Protein AF-A0A5C4TDI2-F1 (afdb_monomer)

Nearest PDB structures (foldseek):
  2qff-assembly1_A  TM=6.028E-01  e=4.213E+00  Staphylococcus aureus subsp. aureus MRSA252
  3lof-assembly1_B  TM=5.017E-01  e=3.215E+00  Homo sapiens
  7n1r-assembly2_B  TM=6.378E-01  e=6.151E+00  Homo sapiens
  5woa-assembly1_A  TM=3.291E-01  e=9.480E+00  Rattus norvegicus

Radius of gyration: 14.78 Å; Cα contacts (8 Å, |Δi|>4): 59; chains: 1; bounding box: 47×23×48 Å

Foldseek 3Di:
DDDPPDPDDVLVLLVQCLDPPHQHDLVSLVSLLVVLVVCVVVVPVLQVPDDPVLNVQLVVLSVVLVVLSVPPDPPDPVSSVSSSVSSCSNCPSPHDDPPDDDD

Secondary structure (DSSP, 8-state):
-PPP-----HHHHHHHHH-TTS---HHHHHHHHHHHHHHHHTT-HHHHTS-HHHHHHHHHHHHHHHHHHHS-----HHHHHHHHHHHHHHTTTTS--TT----

Solvent-accessible surface area (backbone atoms only — not comparable to full-atom values): 6260 Å² total; per-residue (Å²): 134,82,80,82,82,70,80,67,58,67,46,63,50,49,55,48,58,68,32,89,89,39,86,81,46,71,67,55,54,52,49,49,52,52,50,50,52,50,39,60,74,67,60,38,61,55,61,70,73,45,57,68,75,55,52,53,49,18,50,52,23,44,54,49,41,58,50,55,71,69,52,89,69,91,84,51,76,65,54,58,56,50,40,46,52,23,50,53,48,35,40,65,65,65,60,73,64,94,80,67,76,91,124

Structure (mmCIF, N/CA/C/O backbone):
data_AF-A0A5C4TDI2-F1
#
_entry.id   AF-A0A5C4TDI2-F1
#
loop_
_atom_site.group_PDB
_atom_site.id
_atom_site.type_symbol
_atom_site.label_atom_id
_atom_site.label_alt_id
_atom_site.label_comp_id
_atom_site.label_asym_id
_atom_site.label_entity_id
_atom_site.label_seq_id
_atom_site.pdbx_PDB_ins_code
_atom_site.Cartn_x
_atom_site.Cartn_y
_atom_site.Cartn_z
_atom_site.occupancy
_atom_site.B_iso_or_equiv
_atom_site.auth_seq_id
_atom_site.auth_comp_id
_atom_site.auth_asym_id
_atom_site.auth_atom_id
_atom_site.pdbx_PDB_model_num
ATOM 1 N N . MET A 1 1 ? -10.706 11.379 -34.886 1.00 39.94 1 MET A N 1
ATOM 2 C CA . MET A 1 1 ? -11.292 11.490 -33.534 1.00 39.94 1 MET A CA 1
ATOM 3 C C . MET A 1 1 ? -10.547 10.522 -32.628 1.00 39.94 1 MET A C 1
ATOM 5 O O . MET A 1 1 ? -10.624 9.327 -32.871 1.00 39.94 1 MET A O 1
ATOM 9 N N . GLN A 1 2 ? -9.740 11.012 -31.684 1.00 38.94 2 GLN A N 1
ATOM 10 C CA . GLN A 1 2 ? -9.107 10.151 -30.674 1.00 38.94 2 GLN A CA 1
ATOM 11 C C . GLN A 1 2 ? -10.150 9.819 -29.593 1.00 38.94 2 GLN A C 1
ATOM 13 O O . GLN A 1 2 ? -10.910 10.718 -29.223 1.00 38.94 2 GLN A O 1
ATOM 18 N N . PRO A 1 3 ? -10.242 8.571 -29.103 1.00 43.84 3 PRO A N 1
ATOM 19 C CA . PRO A 1 3 ? -11.207 8.230 -28.071 1.00 43.84 3 PRO A CA 1
ATOM 20 C C . PRO A 1 3 ? -10.745 8.824 -26.738 1.00 43.84 3 PRO A C 1
ATOM 22 O O . PRO A 1 3 ? -9.592 8.665 -26.337 1.00 43.84 3 PRO A O 1
ATOM 25 N N . ALA A 1 4 ? -11.650 9.523 -26.056 1.00 41.56 4 ALA A N 1
ATOM 26 C CA . ALA A 1 4 ? -11.420 10.032 -24.715 1.00 41.56 4 ALA A CA 1
ATOM 27 C C . ALA A 1 4 ? -11.090 8.861 -23.774 1.00 41.56 4 ALA A C 1
ATOM 29 O O . ALA A 1 4 ? -11.901 7.953 -23.582 1.00 41.56 4 ALA A O 1
ATOM 30 N N . VAL A 1 5 ? -9.889 8.874 -23.195 1.00 45.69 5 VAL A N 1
ATOM 31 C CA . VAL A 1 5 ? -9.490 7.942 -22.137 1.00 45.69 5 VAL A CA 1
ATOM 32 C C . VAL A 1 5 ? -10.255 8.348 -20.884 1.00 45.69 5 VAL A C 1
ATOM 34 O O . VAL A 1 5 ? -9.812 9.196 -20.114 1.00 45.69 5 VAL A O 1
ATOM 37 N N . PHE A 1 6 ? -11.451 7.790 -20.702 1.00 46.06 6 PHE A N 1
ATOM 38 C CA . PHE A 1 6 ? -12.178 7.942 -19.449 1.00 46.06 6 PHE A CA 1
ATOM 39 C C . PHE A 1 6 ? -11.297 7.397 -18.318 1.00 46.06 6 PHE A C 1
ATOM 41 O O . PHE A 1 6 ? -10.834 6.252 -18.418 1.00 46.06 6 PHE A O 1
ATOM 48 N N . PRO A 1 7 ? -11.028 8.180 -17.256 1.00 50.28 7 PRO A N 1
ATOM 49 C CA . PRO A 1 7 ? -10.269 7.675 -16.128 1.00 50.28 7 PRO A CA 1
ATOM 50 C C . PRO A 1 7 ? -11.043 6.492 -15.550 1.00 50.28 7 PRO A C 1
ATOM 52 O O . PRO A 1 7 ? -12.178 6.632 -15.092 1.00 50.28 7 PRO A O 1
ATOM 55 N N . LYS A 1 8 ? -10.449 5.297 -15.627 1.00 54.16 8 LYS A N 1
ATOM 56 C CA . LYS A 1 8 ? -10.988 4.119 -14.949 1.00 54.16 8 LYS A CA 1
ATOM 57 C C . LYS A 1 8 ? -11.158 4.482 -13.466 1.00 54.16 8 LYS A C 1
ATOM 59 O O . LYS A 1 8 ? -10.282 5.169 -12.930 1.00 54.16 8 LYS A O 1
ATOM 64 N N . PRO A 1 9 ? -12.237 4.026 -12.802 1.00 66.56 9 PRO A N 1
ATOM 65 C CA . PRO A 1 9 ? -12.366 4.166 -11.359 1.00 66.56 9 PRO A CA 1
ATOM 66 C C . PRO A 1 9 ? -11.055 3.728 -10.696 1.00 66.56 9 PRO A C 1
ATOM 68 O O . PRO A 1 9 ? -10.481 2.727 -11.139 1.00 66.56 9 PRO A O 1
ATOM 71 N N . PRO A 1 10 ? -10.548 4.468 -9.699 1.00 72.00 10 PRO A N 1
ATOM 72 C CA . PRO A 1 10 ? -9.229 4.217 -9.123 1.00 72.00 10 PRO A CA 1
ATOM 73 C C . PRO A 1 10 ? -9.073 2.762 -8.655 1.00 72.00 10 PRO A C 1
ATOM 75 O O . PRO A 1 10 ? -8.019 2.172 -8.859 1.00 72.00 10 PRO A O 1
ATOM 78 N N . ASP A 1 11 ? -10.150 2.136 -8.184 1.00 74.75 11 ASP A N 1
ATOM 79 C CA . ASP A 1 11 ? -10.162 0.731 -7.770 1.00 74.75 11 ASP A CA 1
ATOM 80 C C . ASP A 1 11 ? -9.859 -0.238 -8.931 1.00 74.75 11 ASP A C 1
ATOM 82 O O . ASP A 1 11 ? -9.059 -1.156 -8.777 1.00 74.75 11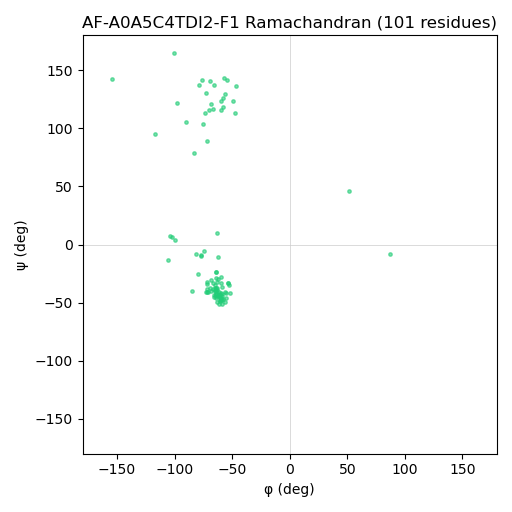 ASP A O 1
ATOM 86 N N . ARG A 1 12 ? -10.371 0.023 -10.146 1.00 81.44 12 ARG A N 1
ATOM 87 C CA . ARG A 1 12 ? -10.043 -0.782 -11.343 1.00 81.44 12 ARG A CA 1
ATOM 88 C C . ARG A 1 12 ? -8.594 -0.616 -11.786 1.00 81.44 12 ARG A C 1
ATOM 90 O O . ARG A 1 12 ? -8.032 -1.518 -12.404 1.00 81.44 12 ARG A O 1
ATOM 97 N N . ARG A 1 13 ? -8.004 0.560 -11.551 1.00 87.81 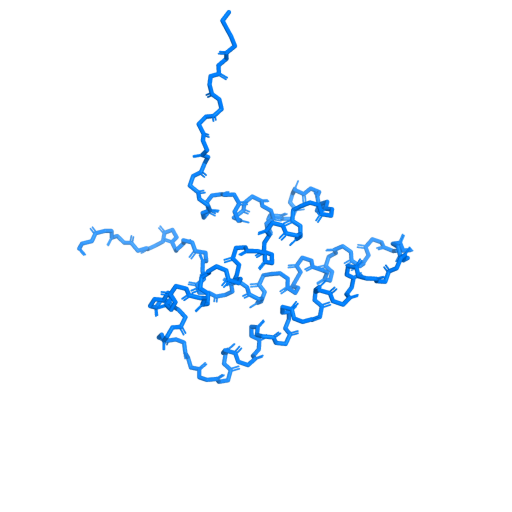13 ARG A N 1
ATOM 98 C CA . ARG A 1 13 ? -6.582 0.787 -11.834 1.00 87.81 13 ARG A CA 1
ATOM 99 C C . ARG A 1 13 ? -5.714 0.064 -10.808 1.00 87.81 13 ARG A C 1
ATOM 101 O O . ARG A 1 13 ? -4.733 -0.556 -11.201 1.00 87.81 13 ARG A O 1
ATOM 108 N N . LEU A 1 14 ? -6.109 0.091 -9.537 1.00 89.81 14 LEU A N 1
ATOM 109 C CA . LEU A 1 14 ? -5.446 -0.653 -8.474 1.00 89.81 14 LEU A CA 1
ATOM 110 C C . LEU A 1 14 ? -5.438 -2.160 -8.773 1.00 89.81 14 LEU A C 1
ATOM 112 O O . LEU A 1 14 ? -4.371 -2.760 -8.808 1.00 89.81 14 LEU A O 1
ATOM 116 N N . GLU A 1 15 ? -6.592 -2.750 -9.088 1.00 89.31 15 GLU A N 1
ATOM 117 C CA . GLU A 1 15 ? -6.705 -4.172 -9.455 1.00 89.31 15 GLU A CA 1
ATOM 118 C C . GLU A 1 15 ? -5.806 -4.556 -10.639 1.00 89.31 15 GLU A C 1
ATOM 120 O O . GLU A 1 15 ? -5.172 -5.610 -10.630 1.00 89.31 15 GLU A O 1
ATOM 125 N N . GLN A 1 16 ? -5.715 -3.690 -11.654 1.00 89.56 16 GLN A N 1
ATOM 126 C CA . GLN A 1 16 ? -4.841 -3.912 -12.808 1.00 89.56 16 GLN A CA 1
ATOM 127 C C . GLN A 1 16 ? -3.367 -3.935 -12.404 1.00 89.56 16 GLN A C 1
ATOM 129 O O . GLN A 1 16 ? -2.654 -4.850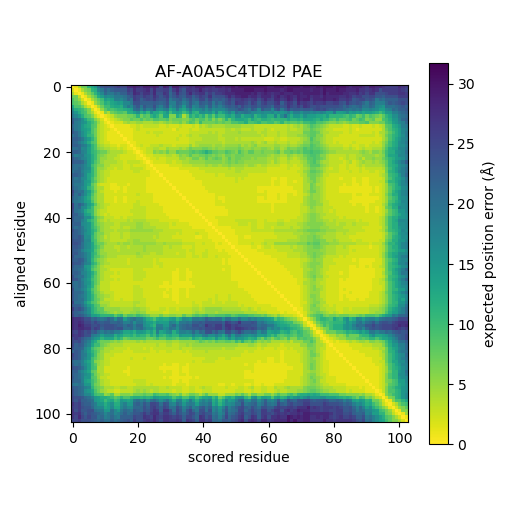 -12.801 1.00 89.56 16 GLN A O 1
ATOM 134 N N . ILE A 1 17 ? -2.928 -2.977 -11.585 1.00 90.06 17 ILE A N 1
ATOM 135 C CA . ILE A 1 17 ? -1.537 -2.881 -11.124 1.00 90.06 17 ILE A CA 1
ATOM 136 C C . ILE A 1 17 ? -1.146 -4.082 -10.253 1.00 90.06 17 ILE A C 1
ATOM 138 O O . ILE A 1 17 ? -0.034 -4.599 -10.368 1.00 90.06 17 ILE A O 1
ATOM 142 N N . LEU A 1 18 ? -2.060 -4.541 -9.395 1.00 89.81 18 LEU A N 1
ATOM 143 C CA . LEU A 1 18 ? -1.826 -5.674 -8.497 1.00 89.81 18 LEU A CA 1
ATOM 144 C C . LEU A 1 18 ? -1.915 -7.036 -9.205 1.00 89.81 18 LEU A C 1
ATOM 146 O O . LEU A 1 18 ? -1.550 -8.053 -8.616 1.00 89.81 18 LEU A O 1
ATOM 150 N N . SER A 1 19 ? -2.369 -7.079 -10.460 1.00 88.62 19 SER A N 1
ATOM 151 C CA . SER A 1 19 ? -2.447 -8.317 -11.232 1.00 88.62 19 SER A CA 1
ATOM 152 C C . SER A 1 19 ? -1.051 -8.894 -11.508 1.00 88.62 19 SER A C 1
ATOM 154 O O . SER A 1 19 ? -0.146 -8.155 -11.911 1.00 88.62 19 SER A O 1
ATOM 156 N N . PRO A 1 20 ? -0.853 -10.220 -11.373 1.00 85.69 20 PRO A N 1
ATOM 157 C CA . PRO A 1 20 ? 0.411 -10.862 -11.735 1.00 85.69 20 PRO A CA 1
ATOM 158 C C . PRO A 1 20 ? 0.708 -10.758 -13.239 1.00 85.69 20 PRO A C 1
ATOM 160 O O . PRO A 1 20 ? 1.867 -10.785 -13.640 1.00 85.69 20 PRO A O 1
ATOM 163 N N . ASN A 1 21 ? -0.327 -10.582 -14.068 1.00 85.25 21 ASN A N 1
ATOM 164 C CA . ASN A 1 21 ? -0.197 -10.469 -15.523 1.00 85.25 21 ASN A CA 1
ATOM 165 C C . ASN A 1 21 ? 0.207 -9.057 -15.986 1.00 85.25 21 ASN A C 1
ATOM 167 O O . ASN A 1 21 ? 0.470 -8.858 -17.171 1.00 85.25 21 ASN A O 1
ATOM 171 N N . HIS A 1 22 ? 0.227 -8.072 -15.082 1.00 84.75 22 HIS A N 1
ATOM 172 C CA . HIS A 1 22 ? 0.611 -6.696 -15.391 1.00 84.75 22 HIS A CA 1
ATOM 173 C C . HIS A 1 22 ? 2.076 -6.452 -14.997 1.00 84.75 22 HIS A C 1
ATOM 175 O O . HIS A 1 22 ? 2.419 -6.638 -13.824 1.00 84.75 22 HIS A O 1
ATOM 181 N N . PRO A 1 23 ? 2.962 -6.041 -15.926 1.00 85.75 23 PRO A N 1
ATOM 182 C CA . PRO A 1 23 ? 4.344 -5.721 -15.589 1.00 85.75 23 PRO A CA 1
ATOM 183 C C . PRO A 1 23 ? 4.384 -4.477 -14.697 1.00 85.75 23 PRO A C 1
ATOM 185 O O . PRO A 1 23 ? 3.988 -3.389 -15.107 1.00 85.75 23 PRO A O 1
ATOM 188 N N . LEU A 1 24 ? 4.873 -4.641 -13.467 1.00 87.62 24 LEU A N 1
ATOM 189 C CA . LEU A 1 24 ? 4.905 -3.562 -12.487 1.00 87.62 24 LEU A CA 1
ATOM 190 C C . LEU A 1 24 ? 6.000 -2.552 -12.852 1.00 87.62 24 LEU A C 1
ATOM 192 O O . LEU A 1 24 ? 7.189 -2.868 -12.787 1.00 87.62 24 LEU A O 1
ATOM 196 N N . CYS A 1 25 ? 5.606 -1.334 -13.225 1.00 88.94 25 CYS A N 1
ATOM 197 C CA . CYS A 1 25 ? 6.546 -0.246 -13.481 1.00 88.94 25 CYS A CA 1
ATOM 198 C C . CYS A 1 25 ? 6.628 0.725 -12.295 1.00 88.94 25 CYS A C 1
ATOM 200 O O . CYS A 1 25 ? 5.767 0.746 -11.416 1.00 88.94 25 CYS A O 1
ATOM 202 N N . LYS A 1 26 ? 7.668 1.566 -12.268 1.00 89.50 26 LYS A N 1
ATOM 203 C CA . LYS A 1 26 ? 7.871 2.553 -11.195 1.00 89.50 26 LYS A CA 1
ATOM 204 C C . LYS A 1 26 ? 6.657 3.472 -11.012 1.00 89.50 26 LYS A C 1
ATOM 206 O O . LYS A 1 26 ? 6.274 3.747 -9.877 1.00 89.50 26 LYS A O 1
ATOM 211 N N . ASP A 1 27 ? 6.057 3.921 -12.111 1.00 90.94 27 ASP A N 1
ATOM 212 C CA . ASP A 1 27 ? 4.917 4.840 -12.077 1.00 90.94 27 ASP A CA 1
ATOM 213 C C . ASP A 1 27 ? 3.675 4.185 -11.469 1.00 90.94 27 ASP A C 1
ATOM 215 O O . ASP A 1 27 ? 2.921 4.849 -10.760 1.00 90.94 27 ASP A O 1
ATOM 219 N N . ASP A 1 28 ? 3.489 2.878 -11.671 1.00 92.38 28 ASP A N 1
ATOM 220 C CA . ASP A 1 28 ? 2.409 2.124 -11.034 1.00 92.38 28 ASP A CA 1
ATOM 221 C C . ASP A 1 28 ? 2.598 2.057 -9.519 1.00 92.38 28 ASP A C 1
ATOM 223 O O . ASP A 1 28 ? 1.657 2.298 -8.766 1.00 92.38 28 ASP A O 1
ATOM 227 N N . VAL A 1 29 ? 3.824 1.799 -9.061 1.00 92.75 29 VAL A N 1
ATOM 228 C CA . VAL A 1 29 ? 4.148 1.747 -7.627 1.00 92.75 29 VAL A CA 1
ATOM 229 C C . VAL A 1 29 ? 3.909 3.112 -6.984 1.00 92.75 29 VAL A C 1
ATOM 231 O O . VAL A 1 29 ? 3.218 3.204 -5.972 1.00 92.75 29 VAL A O 1
ATOM 234 N N . VAL A 1 30 ? 4.429 4.186 -7.589 1.00 94.88 30 VAL A N 1
ATOM 235 C CA . VAL A 1 30 ? 4.216 5.561 -7.106 1.00 94.88 30 VAL A CA 1
ATOM 236 C C . VAL A 1 30 ? 2.726 5.893 -7.079 1.00 94.88 30 VAL A C 1
ATOM 238 O O . VAL A 1 30 ? 2.240 6.451 -6.097 1.00 94.88 30 VAL A O 1
ATOM 241 N N . TRP A 1 31 ? 1.984 5.503 -8.117 1.00 95.00 31 TRP A N 1
ATOM 242 C CA . TRP A 1 31 ? 0.545 5.719 -8.171 1.00 95.00 31 TRP A CA 1
ATOM 243 C C . TRP A 1 31 ? -0.191 5.005 -7.029 1.00 95.00 31 TRP A C 1
ATOM 245 O O . TRP A 1 31 ? -1.046 5.619 -6.391 1.00 95.00 31 TRP A O 1
ATOM 255 N N . VAL A 1 32 ? 0.158 3.749 -6.721 1.00 95.69 32 VAL A N 1
ATOM 256 C CA . VAL A 1 32 ? -0.444 3.006 -5.600 1.00 95.69 32 VAL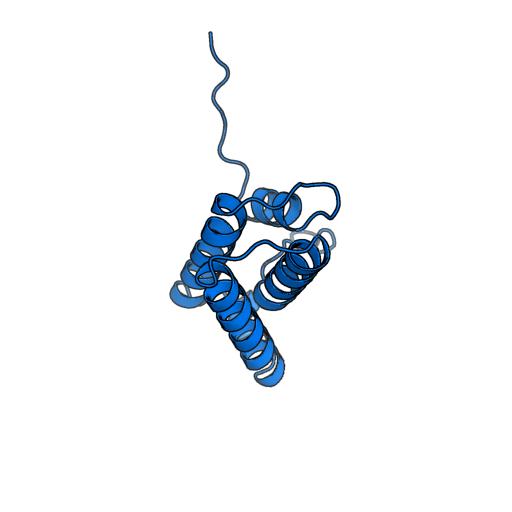 A CA 1
ATOM 257 C C . VAL A 1 32 ? -0.114 3.661 -4.258 1.00 95.69 32 VAL A C 1
ATOM 259 O O . VAL A 1 32 ? -1.001 3.802 -3.418 1.00 95.69 32 VAL A O 1
ATOM 262 N N . LEU A 1 33 ? 1.126 4.110 -4.050 1.00 96.44 33 LEU A N 1
ATOM 263 C CA . LEU A 1 33 ? 1.508 4.792 -2.809 1.00 96.44 33 LEU A CA 1
ATOM 264 C C . LEU A 1 33 ? 0.748 6.115 -2.626 1.00 96.44 33 LEU A C 1
ATOM 266 O O . LEU A 1 33 ? 0.251 6.391 -1.533 1.00 96.44 33 LEU A O 1
ATOM 270 N N . GLU A 1 34 ? 0.594 6.914 -3.683 1.00 96.50 34 GLU A N 1
ATOM 271 C CA . GLU A 1 34 ? -0.226 8.132 -3.627 1.00 96.50 34 GLU A CA 1
ATOM 272 C C . GLU A 1 34 ? -1.708 7.817 -3.393 1.00 96.50 34 GLU A C 1
ATOM 274 O O . GLU A 1 34 ? -2.373 8.515 -2.626 1.00 96.50 34 GLU A O 1
ATOM 279 N N . PHE A 1 35 ? -2.223 6.736 -3.982 1.00 95.19 35 PHE A N 1
ATOM 280 C CA . PHE A 1 35 ? -3.578 6.266 -3.718 1.00 95.19 35 PHE A CA 1
ATOM 281 C C . PHE A 1 35 ? -3.775 5.902 -2.236 1.00 95.19 35 PHE A C 1
ATOM 283 O O . PHE A 1 35 ? -4.717 6.398 -1.619 1.00 95.19 35 PHE A O 1
ATOM 290 N N . VAL A 1 36 ? -2.875 5.115 -1.633 1.00 95.56 36 VAL A N 1
ATOM 291 C CA . VAL A 1 36 ? -2.946 4.757 -0.202 1.00 95.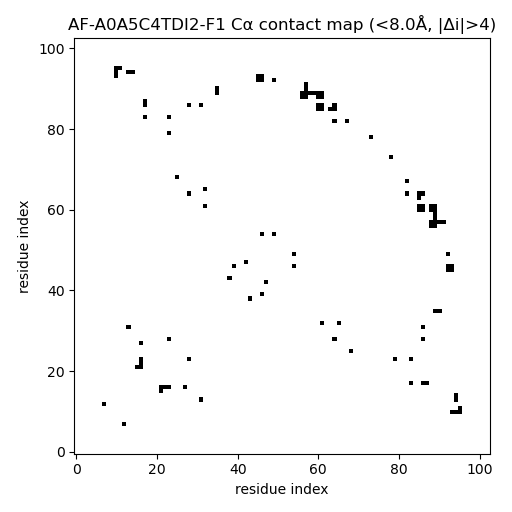56 36 VAL A CA 1
ATOM 292 C C . VAL A 1 36 ? -2.880 6.007 0.677 1.00 95.56 36 VAL A C 1
ATOM 294 O O . VAL A 1 36 ? -3.736 6.186 1.542 1.00 95.56 36 VAL A O 1
ATOM 297 N N . LYS A 1 37 ? -1.925 6.915 0.426 1.00 96.88 37 LYS A N 1
ATOM 298 C CA . LYS A 1 37 ? -1.815 8.190 1.158 1.00 96.88 37 LYS A CA 1
ATOM 299 C C . LYS A 1 37 ? -3.107 8.994 1.092 1.00 96.88 37 LYS A C 1
ATOM 301 O O . LYS A 1 37 ? -3.568 9.492 2.115 1.00 96.88 37 LYS A O 1
ATOM 306 N N . LYS A 1 38 ? -3.695 9.104 -0.102 1.00 95.31 38 LYS A N 1
ATOM 307 C CA . LYS A 1 38 ? -4.965 9.797 -0.307 1.00 95.31 38 LYS A CA 1
ATOM 308 C C . LYS A 1 38 ? -6.079 9.160 0.525 1.00 95.31 38 LYS A C 1
ATOM 310 O O . LYS A 1 38 ? -6.779 9.881 1.223 1.00 95.31 38 LYS A O 1
ATOM 315 N N . LYS A 1 39 ? -6.201 7.829 0.522 1.00 94.19 39 LYS A N 1
ATOM 316 C CA . LYS A 1 39 ? -7.220 7.114 1.308 1.00 94.19 39 LYS A CA 1
ATOM 317 C C . LYS A 1 39 ? -7.053 7.264 2.817 1.00 94.19 39 LYS A C 1
ATOM 319 O O . LYS A 1 39 ? -8.044 7.418 3.523 1.00 94.19 39 LYS A O 1
ATOM 324 N N . VAL A 1 40 ? -5.814 7.277 3.302 1.00 95.38 40 VAL A N 1
ATOM 325 C CA . VAL A 1 40 ? -5.510 7.558 4.713 1.00 95.38 40 VAL A CA 1
ATOM 326 C C . VAL A 1 40 ? -5.882 8.997 5.076 1.00 95.38 40 VAL A C 1
ATOM 328 O O . VAL A 1 40 ? -6.520 9.218 6.101 1.00 95.38 40 VAL A O 1
ATOM 331 N N . ALA A 1 41 ? -5.529 9.973 4.233 1.00 95.88 41 ALA A N 1
ATOM 332 C CA . ALA A 1 41 ? -5.855 11.383 4.458 1.00 95.88 41 ALA A CA 1
ATOM 333 C C . ALA A 1 41 ? -7.369 11.654 4.428 1.00 95.88 41 ALA A C 1
ATOM 335 O O . ALA A 1 41 ? -7.860 12.483 5.187 1.00 95.88 41 ALA A O 1
ATOM 336 N N . GLU A 1 42 ? -8.105 10.931 3.581 1.00 95.12 42 GLU A N 1
ATOM 337 C CA . GLU A 1 42 ? -9.571 10.959 3.508 1.00 95.12 42 GLU A CA 1
ATOM 338 C C . GLU A 1 42 ? -10.252 10.212 4.665 1.00 95.12 42 GLU A C 1
ATOM 340 O O . GLU A 1 42 ? -11.475 10.253 4.757 1.00 95.12 42 GLU A O 1
ATOM 345 N N . GLN A 1 43 ? -9.488 9.529 5.528 1.00 93.25 43 GLN A N 1
ATOM 346 C CA . GLN A 1 43 ? -10.016 8.659 6.580 1.00 93.25 43 GLN A CA 1
ATOM 347 C C . GLN A 1 43 ? -11.039 7.649 6.024 1.00 93.25 43 GLN A C 1
ATOM 349 O O . GLN A 1 43 ? -12.123 7.488 6.581 1.00 93.25 43 GLN A O 1
ATOM 354 N N . ASP A 1 44 ? -10.705 6.996 4.896 1.00 92.25 44 ASP A N 1
ATOM 355 C CA . ASP A 1 44 ? -11.596 6.049 4.205 1.00 92.25 44 ASP A CA 1
ATOM 356 C C . ASP A 1 44 ? -12.173 5.038 5.222 1.00 92.25 44 ASP A C 1
ATOM 358 O O . ASP A 1 44 ? -11.390 4.373 5.910 1.00 92.25 44 ASP A O 1
ATOM 362 N N . PRO A 1 45 ? -13.510 4.906 5.343 1.00 91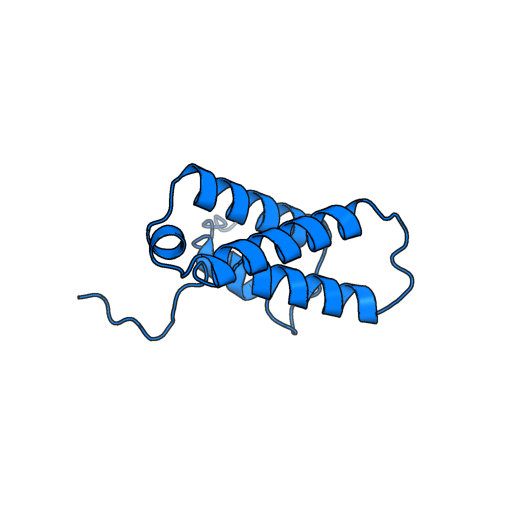.56 45 PRO A N 1
ATOM 363 C CA . PRO A 1 45 ? -14.134 4.037 6.343 1.00 91.56 45 PRO A CA 1
ATOM 364 C C . PRO A 1 45 ? -13.613 2.602 6.299 1.00 91.56 45 PRO A C 1
ATOM 366 O O . PRO A 1 45 ? -13.411 1.984 7.338 1.00 91.56 45 PRO A O 1
ATOM 369 N N . ARG A 1 46 ? -13.261 2.106 5.104 1.00 91.75 46 ARG A N 1
ATOM 370 C CA . ARG A 1 46 ? -12.708 0.758 4.937 1.00 91.75 46 ARG A CA 1
ATOM 371 C C . ARG A 1 46 ? -11.363 0.567 5.630 1.00 91.75 46 ARG A C 1
ATOM 373 O O . ARG A 1 46 ? -11.001 -0.568 5.899 1.00 91.75 46 ARG A O 1
ATOM 380 N N . LEU A 1 47 ? -10.611 1.641 5.880 1.00 92.75 47 LEU A N 1
ATOM 381 C CA . LEU A 1 47 ? -9.396 1.608 6.697 1.00 92.75 47 LEU A CA 1
ATOM 382 C C . LEU A 1 47 ? -9.723 1.744 8.183 1.00 92.75 47 LEU A C 1
ATOM 384 O O . LEU A 1 47 ? -9.112 1.056 8.993 1.00 92.75 47 LEU A O 1
ATOM 388 N N . LEU A 1 48 ? -10.672 2.611 8.542 1.00 92.62 48 LEU A N 1
ATOM 389 C CA . LEU A 1 48 ? -11.079 2.810 9.937 1.00 92.62 48 LEU A CA 1
ATOM 390 C C . LEU A 1 48 ? -11.695 1.546 10.553 1.00 92.62 48 LEU A C 1
ATOM 392 O O . LEU A 1 48 ? -11.489 1.289 11.736 1.00 92.62 48 LEU A O 1
ATOM 396 N N . ASP A 1 49 ? -12.380 0.740 9.742 1.00 93.75 49 ASP A N 1
ATOM 397 C CA . ASP A 1 49 ? -12.990 -0.526 10.156 1.00 93.75 49 ASP A CA 1
ATOM 398 C C . ASP A 1 49 ? -11.968 -1.670 10.310 1.00 93.75 49 ASP A C 1
ATOM 400 O O . ASP A 1 49 ? -12.297 -2.744 10.823 1.00 93.75 49 ASP A O 1
ATOM 404 N N . LEU A 1 50 ? -10.713 -1.482 9.876 1.00 93.75 50 LEU A N 1
ATOM 405 C CA . LEU A 1 50 ? -9.684 -2.511 10.019 1.00 93.75 50 LEU A CA 1
ATOM 406 C C . LEU A 1 50 ? -9.171 -2.598 11.463 1.00 93.75 50 LEU A C 1
ATOM 408 O O . LEU A 1 50 ? -8.891 -1.578 12.096 1.00 93.75 50 LEU A O 1
ATOM 412 N N . PRO A 1 51 ? -8.903 -3.817 11.970 1.00 95.44 51 PRO A N 1
ATOM 413 C CA . PRO A 1 51 ? -8.218 -3.989 13.244 1.00 95.44 51 PRO A CA 1
ATOM 414 C C . PRO A 1 51 ? -6.846 -3.300 13.256 1.00 95.44 51 PRO A C 1
ATOM 416 O O . PRO A 1 51 ? -6.093 -3.369 12.282 1.00 95.44 51 PRO A O 1
ATOM 419 N N . GLN A 1 52 ? -6.456 -2.727 14.397 1.00 95.06 52 GLN A N 1
ATOM 420 C CA . GLN A 1 52 ? -5.170 -2.034 14.549 1.00 95.06 52 GLN A CA 1
ATOM 421 C C . GLN A 1 52 ? -3.944 -2.866 14.102 1.00 95.06 52 GLN A C 1
ATOM 423 O O . GLN A 1 52 ? -3.098 -2.316 13.393 1.00 95.06 52 GLN A O 1
ATOM 428 N N . PRO A 1 53 ? -3.827 -4.179 14.403 1.00 96.94 53 PRO A N 1
ATOM 429 C CA . PRO A 1 53 ? -2.714 -4.986 13.891 1.00 96.94 53 PRO A CA 1
ATOM 430 C C . PRO A 1 53 ? -2.655 -5.042 12.357 1.00 96.94 53 PRO A C 1
ATOM 432 O O . PRO A 1 53 ? -1.569 -5.067 11.778 1.00 96.94 53 PRO A O 1
ATOM 435 N N . ARG A 1 54 ? -3.813 -5.018 11.680 1.00 96.25 54 ARG A N 1
ATOM 436 C CA . ARG A 1 54 ? -3.892 -4.984 10.215 1.00 96.25 54 ARG A CA 1
ATOM 437 C C . ARG A 1 54 ? -3.441 -3.630 9.672 1.00 96.25 54 ARG A C 1
ATOM 439 O O . ARG A 1 54 ? -2.691 -3.605 8.704 1.00 96.25 54 ARG A O 1
ATOM 446 N N . LEU A 1 55 ? -3.821 -2.527 10.318 1.00 95.88 55 LEU A N 1
ATOM 447 C CA . LEU A 1 55 ? -3.354 -1.186 9.948 1.00 95.88 55 LEU A CA 1
ATOM 448 C C . LEU A 1 55 ? -1.832 -1.043 10.073 1.00 95.88 55 LEU A C 1
ATOM 450 O O . LEU A 1 55 ? -1.192 -0.506 9.170 1.00 95.88 55 LEU A O 1
ATOM 454 N N . LEU A 1 56 ? -1.241 -1.580 11.145 1.00 97.62 56 LEU A N 1
ATOM 455 C CA . LEU A 1 56 ? 0.216 -1.612 11.310 1.00 97.62 56 LEU A CA 1
ATOM 456 C C . LEU A 1 56 ? 0.892 -2.425 10.199 1.00 97.62 56 LEU A C 1
ATOM 458 O O . LEU A 1 56 ? 1.901 -1.981 9.652 1.00 97.62 56 LEU A O 1
ATOM 462 N N . LYS A 1 57 ? 0.309 -3.568 9.809 1.00 97.69 57 LYS A N 1
ATOM 463 C CA . LYS A 1 57 ? 0.802 -4.374 8.683 1.00 97.69 57 LYS A CA 1
ATOM 464 C C . LYS A 1 57 ? 0.705 -3.615 7.352 1.00 97.69 57 LYS A C 1
ATOM 466 O O . LYS A 1 57 ? 1.676 -3.599 6.598 1.00 97.69 57 LYS A O 1
ATOM 471 N N . ASN A 1 58 ? -0.413 -2.936 7.082 1.00 97.25 58 ASN A N 1
ATOM 472 C CA . ASN A 1 58 ? -0.563 -2.093 5.890 1.00 97.25 58 ASN A CA 1
ATOM 473 C C . ASN A 1 58 ? 0.527 -1.007 5.850 1.00 97.25 58 ASN A C 1
ATOM 475 O O . ASN A 1 58 ? 1.185 -0.831 4.825 1.00 97.25 58 ASN A O 1
ATOM 479 N N . PHE A 1 59 ? 0.754 -0.315 6.972 1.00 97.44 59 PHE A N 1
ATOM 480 C CA . PHE A 1 59 ? 1.786 0.717 7.078 1.00 97.44 59 PHE A CA 1
ATOM 481 C C . PHE A 1 59 ? 3.200 0.160 6.871 1.00 97.44 59 PHE A C 1
ATOM 483 O O . PHE A 1 59 ? 3.985 0.749 6.128 1.00 97.44 59 PHE A O 1
ATOM 490 N N . GLN A 1 60 ? 3.523 -0.985 7.480 1.00 98.00 60 GLN A N 1
ATOM 491 C CA . GLN A 1 60 ? 4.821 -1.639 7.311 1.00 98.00 60 GLN A CA 1
ATOM 492 C C . GLN A 1 60 ? 5.114 -1.914 5.832 1.00 98.00 60 GLN A C 1
ATOM 494 O O . GLN A 1 60 ? 6.179 -1.544 5.338 1.00 98.00 60 GLN A O 1
ATOM 499 N N . HIS A 1 61 ? 4.165 -2.509 5.108 1.00 97.81 61 HIS A N 1
ATOM 500 C CA . HIS A 1 61 ? 4.357 -2.820 3.693 1.00 97.81 61 HIS A CA 1
ATOM 501 C C . HIS A 1 61 ? 4.341 -1.578 2.793 1.00 97.81 61 HIS A C 1
ATOM 503 O O . HIS A 1 61 ? 5.077 -1.531 1.806 1.00 97.81 61 HIS A O 1
ATOM 509 N N . PHE A 1 62 ? 3.573 -0.544 3.148 1.00 97.50 62 PHE A N 1
ATOM 510 C CA . PHE A 1 62 ? 3.646 0.762 2.491 1.00 97.50 62 PHE A CA 1
ATOM 511 C C . PHE A 1 62 ? 5.062 1.358 2.598 1.00 97.50 62 PHE A C 1
ATOM 513 O O . PHE A 1 62 ? 5.641 1.779 1.594 1.00 97.50 62 PHE A O 1
ATOM 520 N N . ALA A 1 63 ? 5.646 1.352 3.801 1.00 96.75 63 ALA A N 1
ATOM 521 C CA . ALA A 1 63 ? 6.992 1.862 4.053 1.00 96.75 63 ALA A CA 1
ATOM 522 C C . ALA A 1 63 ? 8.080 1.015 3.372 1.00 96.75 63 ALA A C 1
ATOM 524 O O . ALA A 1 63 ? 9.049 1.563 2.839 1.00 96.75 63 ALA A O 1
ATOM 525 N N . GLU A 1 64 ? 7.914 -0.310 3.348 1.00 94.62 64 GLU A N 1
ATOM 526 C CA . GLU A 1 64 ? 8.814 -1.223 2.640 1.00 94.62 64 GLU A CA 1
ATOM 527 C C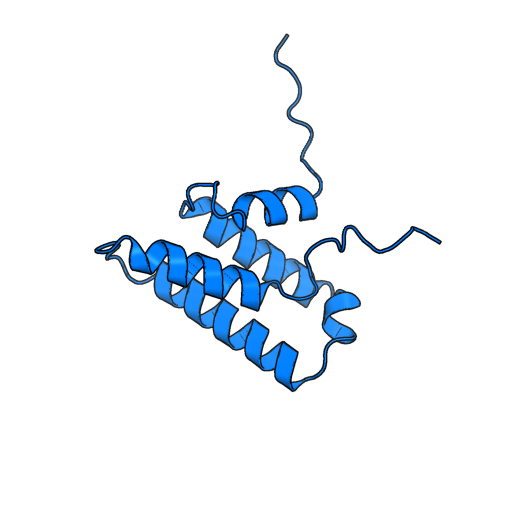 . GLU A 1 64 ? 8.814 -0.930 1.135 1.00 94.62 64 GLU A C 1
ATOM 529 O O . GLU A 1 64 ? 9.877 -0.682 0.566 1.00 94.62 64 GLU A O 1
ATOM 534 N N . ALA A 1 65 ? 7.639 -0.849 0.502 1.00 93.94 65 ALA A N 1
ATOM 535 C CA . ALA A 1 65 ? 7.518 -0.531 -0.921 1.00 93.94 65 ALA A CA 1
ATOM 536 C C . ALA A 1 65 ? 8.124 0.844 -1.265 1.00 93.94 65 ALA A C 1
ATOM 538 O O . ALA A 1 65 ? 8.841 0.983 -2.260 1.00 93.94 65 ALA A O 1
ATOM 539 N N . ALA A 1 66 ? 7.896 1.855 -0.419 1.00 94.31 66 ALA A N 1
ATOM 540 C CA . ALA A 1 66 ? 8.497 3.177 -0.584 1.00 94.31 66 ALA A CA 1
ATOM 541 C C . ALA A 1 66 ? 10.032 3.138 -0.466 1.00 94.31 66 ALA A C 1
ATOM 543 O O . ALA A 1 66 ? 10.732 3.818 -1.214 1.00 94.31 66 ALA A O 1
ATOM 544 N N . THR A 1 67 ? 10.568 2.313 0.433 1.00 92.88 67 THR A N 1
ATOM 545 C CA . THR A 1 67 ? 12.017 2.154 0.616 1.00 92.88 67 THR A CA 1
ATOM 546 C C . THR A 1 67 ? 12.650 1.402 -0.555 1.00 92.88 67 THR A C 1
ATOM 548 O O . THR A 1 67 ? 13.699 1.815 -1.049 1.00 92.88 67 THR A O 1
ATOM 551 N N . MET A 1 68 ? 11.998 0.350 -1.060 1.00 89.38 68 MET A N 1
ATOM 552 C CA . MET A 1 68 ? 12.432 -0.386 -2.255 1.00 89.38 68 MET A CA 1
ATOM 553 C C . MET A 1 68 ? 12.511 0.528 -3.488 1.00 89.38 68 MET A C 1
ATOM 555 O O . MET A 1 68 ? 13.451 0.416 -4.269 1.00 89.38 68 MET A O 1
ATOM 559 N N . LEU A 1 69 ? 11.597 1.498 -3.633 1.00 87.50 69 LEU A N 1
ATOM 560 C CA . LEU A 1 69 ? 11.652 2.498 -4.712 1.00 87.50 69 LEU A CA 1
ATOM 561 C C . LEU A 1 69 ? 12.898 3.396 -4.671 1.00 87.50 69 LEU A C 1
ATOM 563 O O . LEU A 1 69 ? 13.337 3.888 -5.714 1.00 87.50 69 LEU A O 1
ATOM 567 N N . LEU A 1 70 ? 13.446 3.651 -3.481 1.00 87.12 70 LEU A N 1
ATOM 568 C CA . LEU A 1 70 ? 14.646 4.473 -3.304 1.00 87.12 70 LEU A CA 1
ATOM 569 C C . LEU A 1 70 ? 15.927 3.683 -3.602 1.00 87.12 70 LEU A C 1
ATOM 571 O O . LEU A 1 70 ? 16.948 4.262 -3.986 1.00 87.12 70 LEU A O 1
ATOM 575 N N . GLN A 1 71 ? 15.884 2.359 -3.455 1.00 82.62 71 GLN A N 1
ATOM 576 C CA . GLN A 1 71 ? 17.012 1.479 -3.722 1.00 82.62 71 GLN A CA 1
ATOM 577 C C . GLN A 1 71 ? 17.202 1.328 -5.244 1.00 82.62 71 GLN A C 1
ATOM 579 O O . GLN A 1 71 ? 16.477 0.622 -5.931 1.00 82.62 71 GLN A O 1
ATOM 584 N N . ARG A 1 72 ? 18.214 2.007 -5.801 1.00 62.56 72 ARG A N 1
ATOM 585 C CA . ARG A 1 72 ? 18.510 2.109 -7.251 1.00 62.56 72 ARG A CA 1
ATOM 586 C C . ARG A 1 72 ? 18.866 0.795 -7.985 1.00 62.56 72 ARG A C 1
ATOM 588 O O . ARG A 1 72 ? 19.323 0.865 -9.124 1.00 62.56 72 ARG A O 1
ATOM 595 N N . ARG A 1 73 ? 18.719 -0.393 -7.387 1.00 61.50 73 ARG A N 1
ATOM 596 C CA . ARG A 1 73 ? 19.154 -1.667 -7.994 1.00 61.50 73 ARG A CA 1
ATOM 597 C C . ARG A 1 73 ? 17.981 -2.619 -8.249 1.00 61.50 73 ARG A C 1
ATOM 599 O O . ARG A 1 73 ? 17.654 -3.409 -7.372 1.00 61.50 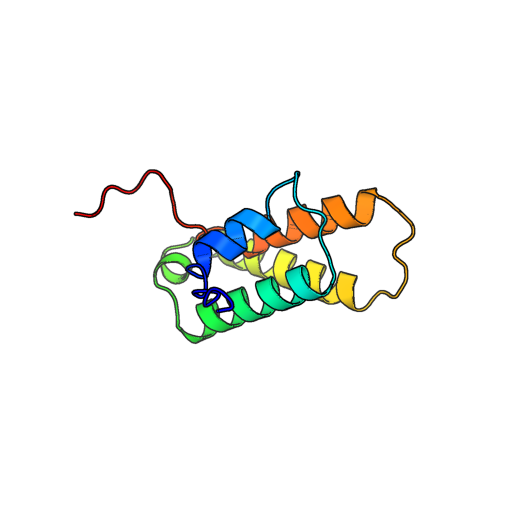73 ARG A O 1
ATOM 606 N N . PRO A 1 74 ? 17.408 -2.636 -9.463 1.00 57.88 74 PRO A N 1
ATOM 607 C CA . PRO A 1 74 ? 16.532 -3.718 -9.882 1.00 57.88 74 PRO A CA 1
ATOM 608 C C . PRO A 1 74 ? 17.411 -4.866 -10.393 1.00 57.88 74 PRO A C 1
ATOM 610 O O . PRO A 1 74 ? 17.639 -4.992 -11.591 1.00 57.88 74 PRO A O 1
ATOM 613 N N . SER A 1 75 ? 17.999 -5.661 -9.496 1.00 54.38 75 SER A N 1
ATOM 614 C CA . SER A 1 75 ? 18.903 -6.750 -9.908 1.00 54.38 75 SER A CA 1
ATOM 615 C C . SER A 1 75 ? 18.260 -8.138 -9.926 1.00 54.38 75 SER A C 1
ATOM 617 O O . SER A 1 75 ? 18.960 -9.108 -10.199 1.00 54.38 75 SER A O 1
ATOM 619 N N . CYS A 1 76 ? 16.957 -8.281 -9.658 1.00 59.66 76 CYS A N 1
ATOM 620 C CA . CYS A 1 76 ? 16.311 -9.594 -9.699 1.00 59.66 76 CYS A CA 1
ATOM 621 C C . CYS A 1 76 ? 14.807 -9.513 -9.987 1.00 59.66 76 CYS A C 1
ATOM 623 O O . CYS A 1 76 ? 14.119 -8.641 -9.461 1.00 59.66 76 CYS A O 1
ATOM 625 N N . VAL A 1 77 ? 14.295 -10.475 -10.761 1.00 63.97 77 VAL A N 1
ATOM 626 C CA . VAL A 1 77 ? 12.855 -10.705 -10.997 1.00 63.97 77 VAL A CA 1
ATOM 627 C C . VAL A 1 77 ? 12.089 -10.831 -9.670 1.00 63.97 77 VAL A C 1
ATOM 629 O O . VAL A 1 77 ? 11.000 -10.281 -9.537 1.00 63.97 77 VAL A O 1
ATOM 632 N N . ASN A 1 78 ? 12.717 -11.421 -8.646 1.00 75.25 78 ASN A N 1
ATOM 633 C CA . ASN A 1 78 ? 12.133 -11.572 -7.311 1.00 75.25 78 ASN A CA 1
ATOM 634 C C . ASN A 1 78 ? 11.778 -10.234 -6.639 1.00 75.25 78 ASN A C 1
ATOM 636 O O . ASN A 1 78 ? 10.863 -10.190 -5.824 1.00 75.25 78 ASN A O 1
ATOM 640 N N . GLU A 1 79 ? 12.468 -9.136 -6.962 1.00 81.50 79 GLU A N 1
ATOM 641 C CA . GLU A 1 79 ? 12.190 -7.833 -6.346 1.00 81.50 79 GLU A CA 1
ATOM 642 C C . GLU A 1 79 ? 10.866 -7.241 -6.836 1.00 81.50 79 GLU A C 1
ATOM 644 O O . GLU A 1 79 ? 10.158 -6.611 -6.055 1.00 81.50 79 GLU A O 1
ATOM 649 N N . ALA A 1 80 ? 10.489 -7.483 -8.096 1.00 83.69 80 ALA A N 1
ATOM 650 C CA . ALA A 1 80 ? 9.205 -7.033 -8.628 1.00 83.69 80 ALA A CA 1
ATOM 651 C C . ALA A 1 80 ? 8.033 -7.781 -7.972 1.00 83.69 80 ALA A C 1
ATOM 653 O O . ALA A 1 80 ? 7.024 -7.167 -7.626 1.00 83.69 80 ALA A O 1
ATOM 654 N N . ASP A 1 81 ? 8.184 -9.086 -7.740 1.00 87.19 81 ASP A N 1
ATOM 655 C CA . ASP A 1 81 ? 7.161 -9.902 -7.077 1.00 87.19 81 ASP A CA 1
ATOM 656 C C . ASP A 1 81 ? 7.055 -9.595 -5.582 1.00 87.19 81 ASP A C 1
ATOM 658 O O . ASP A 1 81 ? 5.947 -9.493 -5.044 1.00 87.19 81 ASP A O 1
ATOM 662 N N . ARG A 1 82 ? 8.191 -9.358 -4.913 1.00 89.44 82 ARG A N 1
ATOM 663 C CA . ARG A 1 82 ? 8.215 -8.846 -3.537 1.00 89.44 82 ARG A CA 1
ATOM 664 C C . ARG A 1 82 ? 7.546 -7.480 -3.443 1.00 89.44 82 ARG A C 1
ATOM 666 O O . ARG A 1 82 ? 6.693 -7.288 -2.584 1.00 89.44 82 ARG A O 1
ATOM 673 N N . LEU A 1 83 ? 7.864 -6.564 -4.358 1.00 91.69 83 LEU A N 1
ATOM 674 C CA . LEU A 1 83 ? 7.259 -5.235 -4.388 1.00 91.69 83 LEU A CA 1
ATOM 675 C C . LEU A 1 83 ? 5.748 -5.319 -4.609 1.00 91.69 83 LEU A C 1
ATOM 677 O O . LEU A 1 83 ? 4.994 -4.676 -3.883 1.00 91.69 83 LEU A O 1
ATOM 681 N N . ARG A 1 84 ? 5.290 -6.159 -5.547 1.00 92.75 84 ARG A N 1
ATOM 682 C CA . ARG A 1 84 ? 3.857 -6.410 -5.759 1.00 92.75 84 ARG A CA 1
ATOM 683 C C . ARG A 1 84 ? 3.199 -6.955 -4.493 1.00 92.75 84 ARG A C 1
ATOM 685 O O . ARG A 1 84 ? 2.142 -6.465 -4.112 1.00 92.75 84 ARG A O 1
ATOM 692 N N . SER A 1 85 ? 3.836 -7.908 -3.815 1.00 93.56 85 SER A N 1
ATOM 693 C CA . SER A 1 85 ? 3.331 -8.470 -2.556 1.00 93.56 85 SER A CA 1
ATOM 694 C C . SER A 1 85 ? 3.191 -7.397 -1.471 1.00 93.56 85 SER A C 1
ATOM 696 O O . SER A 1 85 ? 2.151 -7.314 -0.819 1.00 93.56 85 SER A O 1
ATOM 698 N N . SER A 1 86 ? 4.178 -6.508 -1.334 1.00 95.00 86 SER A N 1
ATOM 699 C CA . SER A 1 86 ? 4.091 -5.371 -0.412 1.00 95.00 86 SER A CA 1
ATOM 700 C C . SER A 1 86 ? 2.973 -4.398 -0.800 1.00 95.00 86 SER A C 1
ATOM 702 O O . SER A 1 86 ? 2.238 -3.938 0.068 1.00 95.00 86 SER A O 1
ATOM 704 N N . LEU A 1 87 ? 2.761 -4.120 -2.090 1.00 95.44 87 LEU A N 1
ATOM 705 C CA . LEU A 1 87 ? 1.639 -3.280 -2.529 1.00 95.44 87 LEU A CA 1
ATOM 706 C C . LEU A 1 87 ? 0.273 -3.914 -2.230 1.00 95.44 87 LEU A C 1
ATOM 708 O O . LEU A 1 87 ? -0.637 -3.205 -1.798 1.00 95.44 87 LEU A O 1
ATOM 712 N N . ILE A 1 88 ? 0.125 -5.230 -2.411 1.00 95.25 88 ILE A N 1
ATOM 713 C CA . ILE A 1 88 ? -1.105 -5.964 -2.065 1.00 95.25 88 ILE A CA 1
ATOM 714 C C . ILE A 1 88 ? -1.405 -5.807 -0.571 1.00 95.25 88 ILE A C 1
ATOM 716 O O . ILE A 1 88 ? -2.517 -5.450 -0.186 1.00 95.25 88 ILE A O 1
ATOM 720 N N . GLU A 1 89 ? -0.408 -6.012 0.287 1.00 96.69 89 GLU A N 1
ATOM 721 C CA . GLU A 1 89 ? -0.598 -5.891 1.731 1.00 96.69 89 GLU A CA 1
ATOM 722 C C . GLU A 1 89 ? -0.840 -4.438 2.171 1.00 96.69 89 GLU A C 1
ATOM 724 O O . GLU A 1 89 ? -1.680 -4.188 3.035 1.00 96.69 89 GLU A O 1
ATOM 729 N N . ALA A 1 90 ? -0.169 -3.464 1.554 1.00 96.69 90 ALA A N 1
ATOM 730 C CA . ALA A 1 90 ? -0.371 -2.042 1.835 1.00 96.69 90 ALA A CA 1
ATOM 731 C C . ALA A 1 90 ? -1.782 -1.552 1.468 1.00 96.69 90 ALA A C 1
ATOM 733 O O . ALA A 1 90 ? -2.294 -0.612 2.075 1.00 96.69 90 ALA A O 1
ATOM 734 N N . THR A 1 91 ? -2.410 -2.186 0.476 1.00 95.88 91 THR A N 1
ATOM 735 C CA . THR A 1 91 ? -3.716 -1.794 -0.077 1.00 95.88 91 THR A CA 1
ATOM 736 C C . THR A 1 91 ? -4.869 -2.662 0.421 1.00 95.88 91 THR A C 1
ATOM 738 O O . THR A 1 91 ? -6.005 -2.492 -0.022 1.00 95.88 91 THR A O 1
ATOM 741 N N . TYR A 1 92 ? -4.616 -3.564 1.372 1.00 94.69 92 TYR A N 1
ATOM 742 C CA . TYR A 1 92 ? -5.651 -4.405 1.961 1.00 94.69 92 TYR A CA 1
ATOM 743 C C . TYR A 1 92 ? -6.785 -3.560 2.553 1.00 94.69 92 TYR A C 1
ATOM 745 O O . TYR A 1 92 ? -6.539 -2.644 3.342 1.00 94.69 92 TYR A O 1
ATOM 753 N N . GLY A 1 93 ? -8.023 -3.893 2.183 1.00 90.88 93 GLY A N 1
ATOM 754 C CA . GLY A 1 93 ? -9.225 -3.133 2.537 1.00 90.88 93 GLY A CA 1
ATOM 755 C C . GLY A 1 93 ? -9.564 -1.999 1.560 1.00 90.88 93 GLY A C 1
ATOM 756 O O . GLY A 1 93 ? -10.645 -1.432 1.650 1.00 90.88 93 GLY A O 1
ATOM 757 N N . LEU A 1 94 ? -8.693 -1.679 0.594 1.00 89.38 94 LEU A N 1
ATOM 758 C CA . LEU A 1 94 ? -8.928 -0.611 -0.388 1.00 89.38 94 LEU A CA 1
ATOM 759 C C . LEU A 1 94 ? -9.284 -1.108 -1.793 1.00 89.38 94 LEU A C 1
ATOM 761 O O . LEU A 1 94 ? -9.759 -0.313 -2.608 1.00 89.38 94 LEU A O 1
ATOM 765 N N . THR A 1 95 ? -9.091 -2.393 -2.087 1.00 83.12 95 THR A N 1
ATOM 766 C CA . THR A 1 95 ? -9.604 -3.009 -3.316 1.00 83.12 95 THR A CA 1
ATOM 767 C C . THR A 1 95 ? -11.125 -3.092 -3.253 1.00 83.12 95 THR A C 1
ATOM 769 O O . THR A 1 95 ? -11.691 -3.362 -2.192 1.00 83.12 95 THR A O 1
ATOM 772 N N . SER A 1 96 ? -11.797 -2.841 -4.377 1.00 69.62 96 SER A N 1
ATOM 773 C CA 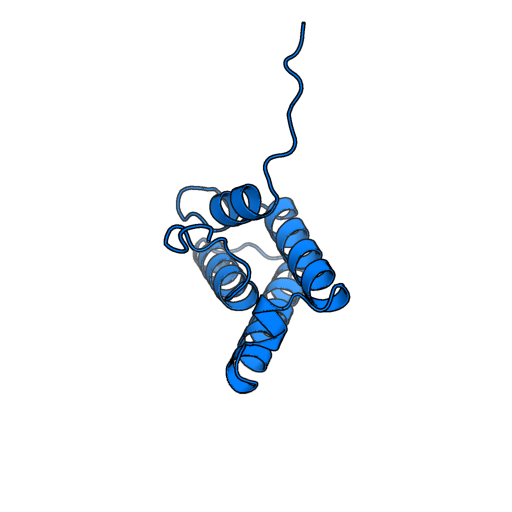. SER A 1 96 ? -13.227 -3.127 -4.476 1.00 69.62 96 SER A CA 1
ATOM 774 C C . SER A 1 96 ? -13.421 -4.624 -4.241 1.00 69.62 96 SER A C 1
ATOM 776 O O . SER A 1 96 ? -12.803 -5.441 -4.918 1.00 69.62 96 SER A O 1
ATOM 778 N N . ASP A 1 97 ? -14.243 -4.990 -3.262 1.00 53.53 97 ASP A N 1
ATOM 779 C CA . ASP A 1 97 ? -14.698 -6.368 -3.138 1.00 53.53 97 ASP A CA 1
ATOM 780 C C . ASP A 1 97 ? -15.656 -6.643 -4.311 1.00 53.53 97 ASP A C 1
ATOM 782 O O . ASP A 1 97 ? -16.710 -5.998 -4.382 1.00 53.53 97 ASP A O 1
ATOM 786 N N . PRO A 1 98 ? -15.344 -7.557 -5.251 1.00 48.31 98 PRO A N 1
ATOM 787 C CA . PRO A 1 98 ? -16.304 -7.944 -6.280 1.00 48.31 98 PRO A CA 1
ATOM 788 C C . PRO A 1 98 ? -17.566 -8.603 -5.689 1.00 48.31 98 PRO A C 1
ATOM 790 O O . PRO A 1 98 ? -18.538 -8.782 -6.422 1.00 48.31 98 PRO A O 1
ATOM 793 N N . ALA A 1 99 ? -17.574 -8.955 -4.395 1.00 41.00 99 ALA A N 1
ATOM 794 C CA . ALA A 1 99 ? -18.656 -9.665 -3.723 1.00 41.00 99 ALA A CA 1
ATOM 795 C C . ALA A 1 99 ? -19.559 -8.809 -2.815 1.00 41.00 99 ALA A C 1
ATOM 797 O O . ALA A 1 99 ? -20.441 -9.378 -2.173 1.00 41.00 99 ALA A O 1
ATOM 798 N N . SER A 1 100 ? -19.434 -7.476 -2.779 1.00 37.31 100 SER A N 1
ATOM 799 C CA . SER A 1 100 ? -20.409 -6.648 -2.050 1.00 37.31 100 SER A CA 1
ATOM 800 C C . SER A 1 100 ? -21.567 -6.230 -2.972 1.00 37.31 100 SER A C 1
ATOM 802 O O . SER A 1 100 ? -21.382 -5.370 -3.845 1.00 37.31 100 SER A O 1
ATOM 804 N N . PRO A 1 101 ? -22.774 -6.827 -2.845 1.00 41.22 101 PRO A N 1
ATOM 805 C CA . PRO A 1 101 ? -23.930 -6.353 -3.579 1.00 41.22 101 PRO A CA 1
ATOM 806 C C . PRO A 1 101 ? -24.286 -4.983 -3.010 1.00 41.22 101 PRO A C 1
ATOM 808 O O . PRO A 1 101 ? -24.583 -4.854 -1.826 1.00 41.22 101 PRO A O 1
ATOM 811 N N . ARG A 1 102 ? -24.269 -3.959 -3.866 1.00 45.47 102 ARG A N 1
ATOM 812 C CA . ARG A 1 102 ? -24.840 -2.648 -3.544 1.00 45.47 102 ARG A CA 1
ATOM 813 C C . ARG A 1 102 ? -26.236 -2.852 -2.939 1.00 45.47 102 ARG A C 1
ATOM 815 O O . ARG A 1 102 ? -27.139 -3.298 -3.650 1.00 45.47 102 ARG A O 1
ATOM 822 N N . ARG A 1 103 ? -26.403 -2.532 -1.660 1.00 36.00 103 ARG A N 1
ATOM 823 C CA . ARG A 1 103 ? -27.695 -2.304 -1.013 1.00 36.00 103 ARG A CA 1
ATOM 824 C C . ARG A 1 103 ? -27.580 -1.109 -0.095 1.00 36.00 103 ARG A C 1
ATOM 826 O O . ARG A 1 103 ? -26.580 -1.053 0.649 1.00 36.00 103 ARG A O 1
#

pLDDT: mean 82.43, std 18.44, range [36.0, 98.0]

Organism: NCBI:txid1172614

Mean predicted aligned error: 8.19 Å

Sequence (103 aa):
MQPAVFPKPPDRRLEQILSPNHPLCKDDVVWVLEFVKKKVAEQDPRLLDLPQPRLLKNFQHFAEAATMLLQRRPSCVNEADRLRSSLIEATYGLTSDPASPRR